Protein AF-A0A3Q3X0S0-F1 (afdb_monomer_lite)

Sequence (139 aa):
DPVSPKGSLNFHLILDFQKQCTSLDCLKLNSGGQLVFEEFLRSEYSEENLLFWLACENYKTIARETERINIDCVTREEISETLSQPGPNCFDRAQKLIYGLMENDCYPRFLKSEIYQALLEYSKKQTGKTVRTHTGSKS

Secondary structure (DSSP, 8-state):
----------HHHHHHHTTS-SSGGGGGG-HHHHHHHHHHHHHTT-HHHHHHHHHHHHHHHHHHHHHTS---HHHHHHHHHHTT---TTTTHHHHHHHHHHHHHTHHHHHTTSHHHHHHHHHHHHHHTTTT--------

pLDDT: mean 76.17, std 18.93, range [31.84, 96.81]

Foldseek 3Di:
DDDDDPDPLDPVLLLVCVVDLPAPVVCLVGVSSLVLLLVLCVVVVRNVLVVVLNVLVVLLVVQVVVVPDPDDPVVVVVVCVVPVDPHSCNCVVVNVVSRVVCGVPVSVVSCVDPSNVVSVVVNVVVVVVVPDDDDDDDD

Organism: Mola mola (NCBI:txid94237)

InterPro domains:
  IPR016137 RGS domain [PF00615] (66-118)
  IPR016137 RGS domain [PR01301] (20-41)
  IPR016137 RGS domain [PR01301] (42-60)
  IPR016137 RGS domain [PS50132] (23-120)
  IPR016137 RGS dom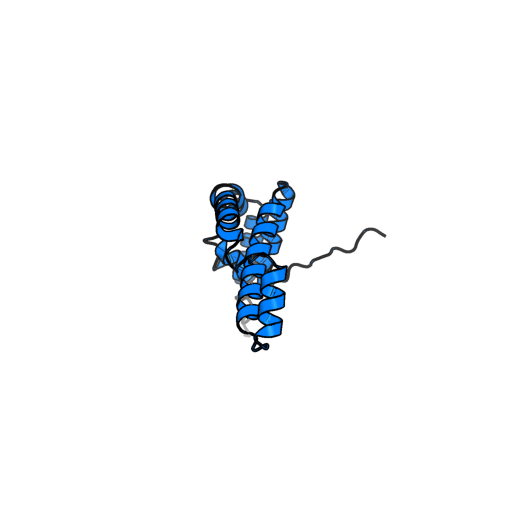ain [SM00315] (23-120)
  IPR024066 RGS, subdomain 1/3 [G3DSA:1.10.196.10] (17-48)
  IPR036305 RGS domain superfamily [SSF48097] (20-121)
  IPR044926 RGS, subdomain 2 [G3DSA:1.10.167.10] (49-65)
  IPR044926 RGS, subdomain 2 [G3DSA:1.10.167.10] (66-134)

Structure (mmCIF, N/CA/C/O backbone):
data_AF-A0A3Q3X0S0-F1
#
_entry.id   AF-A0A3Q3X0S0-F1
#
loop_
_atom_site.group_PDB
_atom_site.id
_atom_site.type_symbol
_atom_site.label_atom_id
_atom_site.label_alt_id
_atom_site.label_comp_id
_atom_site.label_asym_id
_atom_site.label_entity_id
_atom_site.label_seq_id
_atom_site.pdbx_PDB_ins_code
_atom_site.Cartn_x
_atom_site.Cartn_y
_atom_site.Cartn_z
_atom_site.occupancy
_atom_site.B_iso_or_equiv
_atom_site.auth_seq_id
_atom_site.auth_comp_id
_atom_site.auth_asym_id
_atom_site.auth_atom_id
_atom_site.pdbx_PDB_model_num
ATOM 1 N N . ASP A 1 1 ? -1.021 -35.501 10.519 1.00 33.91 1 ASP A N 1
ATOM 2 C CA . ASP A 1 1 ? -0.749 -34.456 11.524 1.00 33.91 1 ASP A CA 1
ATOM 3 C C . ASP A 1 1 ? -1.293 -33.108 11.082 1.00 33.91 1 ASP A C 1
ATOM 5 O O . ASP A 1 1 ? -1.028 -32.712 9.949 1.00 33.91 1 ASP A O 1
ATOM 9 N N . PRO A 1 2 ? -2.094 -32.424 11.914 1.00 37.34 2 PRO A N 1
ATOM 10 C CA . PRO A 1 2 ? -2.625 -31.113 11.586 1.00 37.34 2 PRO A CA 1
ATOM 11 C C . PRO A 1 2 ? -1.549 -30.047 11.838 1.00 37.34 2 PRO A C 1
ATOM 13 O O . PRO A 1 2 ? -1.114 -29.826 12.960 1.00 37.34 2 PRO A O 1
ATOM 16 N N . VAL A 1 3 ? -1.094 -29.464 10.732 1.00 38.69 3 VAL A N 1
ATOM 17 C CA . VAL A 1 3 ? -0.549 -28.112 10.525 1.00 38.69 3 VAL A CA 1
ATOM 18 C C . VAL A 1 3 ? -0.004 -27.378 11.765 1.00 38.69 3 VAL A C 1
ATOM 20 O O . VAL A 1 3 ? -0.741 -26.842 12.586 1.00 38.69 3 VAL A O 1
ATOM 23 N N . SER A 1 4 ? 1.324 -27.265 11.809 1.00 3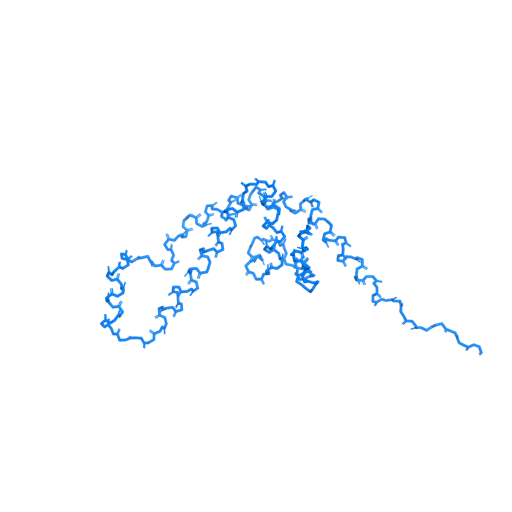1.84 4 SER A N 1
ATOM 24 C CA . SER A 1 4 ? 2.080 -26.346 12.668 1.00 31.84 4 SER A CA 1
ATOM 25 C C . SER A 1 4 ? 1.626 -24.885 12.454 1.00 31.84 4 SER A C 1
ATOM 27 O O . SER A 1 4 ? 1.481 -24.487 11.291 1.00 31.84 4 SER A O 1
ATOM 29 N N . PRO A 1 5 ? 1.425 -24.058 13.502 1.00 40.12 5 PRO A N 1
ATOM 30 C CA . PRO A 1 5 ? 1.010 -22.671 13.328 1.00 40.12 5 PRO A CA 1
ATOM 31 C C . PRO A 1 5 ? 2.158 -21.879 12.699 1.00 40.12 5 PRO A C 1
ATOM 33 O O . PRO A 1 5 ? 3.170 -21.583 13.339 1.00 40.12 5 PRO A O 1
ATOM 36 N N . LYS A 1 6 ? 2.020 -21.544 11.416 1.00 39.94 6 LYS A N 1
ATOM 37 C CA . LYS A 1 6 ? 2.876 -20.549 10.774 1.00 39.94 6 LYS A CA 1
ATOM 38 C C . LYS A 1 6 ? 2.631 -19.199 11.451 1.00 39.94 6 LYS A C 1
ATOM 40 O O . LYS A 1 6 ? 1.497 -18.745 11.513 1.00 39.94 6 LYS A O 1
ATOM 45 N N . GLY A 1 7 ? 3.710 -18.557 11.892 1.00 41.22 7 GLY A N 1
ATOM 46 C CA . GLY A 1 7 ? 3.723 -17.125 12.188 1.00 41.22 7 GLY A CA 1
ATOM 47 C C . GLY A 1 7 ? 3.456 -16.762 13.644 1.00 41.22 7 GLY A C 1
ATOM 48 O O . GLY A 1 7 ? 2.445 -16.147 13.962 1.00 41.22 7 GLY A O 1
ATOM 49 N N . SER A 1 8 ? 4.413 -17.037 14.533 1.00 42.00 8 SER A N 1
ATOM 50 C CA . SER A 1 8 ? 4.526 -16.220 15.744 1.00 42.00 8 SER A CA 1
ATOM 51 C C . SER A 1 8 ? 4.880 -14.798 15.299 1.00 42.00 8 SER A C 1
ATOM 53 O O . SER A 1 8 ? 6.040 -14.523 14.990 1.00 42.00 8 SER A O 1
ATOM 55 N N . LEU A 1 9 ? 3.880 -13.916 15.203 1.00 53.81 9 LEU A N 1
ATOM 56 C CA . LEU A 1 9 ? 4.071 -12.490 14.940 1.00 53.81 9 LEU A CA 1
ATOM 57 C C . LEU A 1 9 ? 5.135 -11.953 15.906 1.00 53.81 9 LEU A C 1
ATOM 59 O O . LEU A 1 9 ? 5.040 -12.119 17.124 1.00 53.81 9 LEU A O 1
ATOM 63 N N . ASN A 1 10 ? 6.198 -11.377 15.351 1.00 53.03 10 ASN A N 1
ATOM 64 C CA . ASN A 1 10 ? 7.366 -10.992 16.128 1.00 53.03 10 ASN A CA 1
ATOM 65 C C . ASN A 1 10 ? 7.007 -9.799 17.032 1.00 53.03 10 ASN A C 1
ATOM 67 O O . ASN A 1 10 ? 6.605 -8.739 16.555 1.00 53.03 10 ASN A O 1
ATOM 71 N N . PHE A 1 11 ? 7.139 -9.987 18.345 1.00 50.91 11 PHE A N 1
ATOM 72 C CA . PHE A 1 11 ? 6.667 -9.090 19.408 1.00 50.91 11 PHE A CA 1
ATOM 73 C C . PHE A 1 11 ? 7.128 -7.630 19.257 1.00 50.91 11 PHE A C 1
ATOM 75 O O . PHE A 1 11 ? 6.372 -6.700 19.530 1.00 50.91 11 PHE A O 1
ATOM 82 N N . HIS A 1 12 ? 8.358 -7.427 18.780 1.00 51.75 12 HIS A N 1
ATOM 83 C CA . HIS A 1 12 ? 8.943 -6.099 18.581 1.00 51.75 12 HIS A CA 1
ATOM 84 C C . HIS A 1 12 ? 8.270 -5.319 17.437 1.00 51.75 12 HIS A C 1
ATOM 86 O O . HIS A 1 12 ? 8.165 -4.099 17.490 1.00 51.75 12 HIS A O 1
ATOM 92 N N . LEU A 1 13 ? 7.764 -6.028 16.428 1.00 53.34 13 LEU A N 1
ATOM 93 C CA . LEU A 1 13 ? 7.195 -5.459 15.205 1.00 53.34 13 LEU A CA 1
ATOM 94 C C . LEU A 1 13 ? 5.785 -4.878 15.437 1.00 53.34 13 LEU A C 1
ATOM 96 O O . LEU A 1 13 ? 5.378 -3.912 14.793 1.00 53.34 13 LEU A O 1
ATOM 100 N N . ILE A 1 14 ? 5.059 -5.447 16.407 1.00 55.12 14 ILE A N 1
ATOM 101 C CA . ILE A 1 14 ? 3.712 -5.026 16.824 1.00 55.12 14 ILE A CA 1
ATOM 102 C C . ILE A 1 14 ? 3.755 -3.718 17.634 1.00 55.12 14 ILE A C 1
ATOM 104 O O . ILE A 1 14 ? 2.865 -2.879 17.500 1.00 55.12 14 ILE A O 1
ATOM 108 N N . LEU A 1 15 ? 4.781 -3.523 18.471 1.00 51.38 15 LEU A N 1
ATOM 109 C CA . LEU A 1 15 ? 4.885 -2.353 19.356 1.00 51.38 15 LEU A CA 1
ATOM 110 C C . LEU A 1 15 ? 5.170 -1.052 18.592 1.00 51.38 15 LEU A C 1
ATOM 112 O O . LEU A 1 15 ? 4.655 0.002 18.972 1.00 51.38 15 LEU A O 1
ATOM 116 N N . ASP A 1 16 ? 5.920 -1.125 17.491 1.00 53.97 16 ASP A N 1
ATOM 117 C CA . ASP A 1 16 ? 6.212 0.042 16.649 1.00 53.97 16 ASP A CA 1
ATOM 118 C C . ASP A 1 16 ? 4.959 0.568 15.928 1.00 53.97 16 ASP A C 1
ATOM 120 O O . ASP A 1 16 ? 4.836 1.767 15.672 1.00 53.97 16 ASP A O 1
ATOM 124 N N . PHE A 1 17 ? 3.973 -0.301 15.677 1.00 55.94 17 PHE A N 1
ATOM 125 C CA . PHE A 1 17 ? 2.736 0.058 14.983 1.00 55.94 17 PHE A CA 1
ATOM 126 C C . PHE A 1 17 ? 1.891 1.072 15.767 1.00 55.94 17 PHE A C 1
ATOM 128 O O . PHE A 1 17 ? 1.292 1.967 15.180 1.00 55.94 17 PHE A O 1
ATOM 135 N N . GLN A 1 18 ? 1.898 1.015 17.104 1.00 58.94 18 GLN A N 1
ATOM 136 C CA . GLN A 1 18 ? 1.077 1.901 17.938 1.00 58.94 18 GLN A CA 1
ATOM 137 C C . GLN A 1 18 ? 1.488 3.384 17.842 1.00 58.94 18 GLN A C 1
ATOM 139 O O . GLN A 1 18 ? 0.659 4.265 18.069 1.00 58.94 18 GLN A O 1
ATOM 144 N N . LYS A 1 19 ? 2.759 3.685 17.535 1.00 55.84 19 LYS A N 1
ATOM 145 C CA . LYS A 1 19 ? 3.266 5.070 17.508 1.00 55.84 19 LYS A CA 1
ATOM 146 C C . LYS A 1 19 ? 3.124 5.757 16.149 1.00 55.84 19 LYS A C 1
ATOM 148 O O . LYS A 1 19 ? 3.239 6.977 16.091 1.00 55.84 19 LYS A O 1
ATOM 153 N N . GLN A 1 20 ? 2.870 5.006 15.081 1.00 54.22 20 GLN A N 1
ATOM 154 C CA . GLN A 1 20 ? 2.817 5.512 13.709 1.00 54.22 20 GLN A CA 1
ATOM 155 C C . GLN A 1 20 ? 1.708 4.793 12.937 1.00 54.22 20 GLN A C 1
ATOM 157 O O . GLN A 1 20 ? 1.993 4.071 12.003 1.00 54.22 20 GLN A O 1
ATOM 162 N N . CYS A 1 21 ? 0.439 4.925 13.318 1.00 59.25 21 CYS A N 1
ATOM 163 C CA . CYS A 1 21 ? -0.660 4.387 12.502 1.00 59.25 21 CYS A CA 1
ATOM 164 C C . CYS A 1 21 ? -1.727 5.451 12.264 1.00 59.25 21 CYS A C 1
ATOM 166 O O . CYS A 1 21 ? -2.896 5.293 12.604 1.00 59.25 21 CYS A O 1
ATOM 168 N N . THR A 1 22 ? -1.284 6.599 11.760 1.00 61.75 22 THR A N 1
ATOM 169 C CA . THR A 1 22 ? -2.173 7.708 11.396 1.00 61.75 22 THR A CA 1
ATOM 170 C C . THR A 1 22 ? -2.507 7.716 9.906 1.00 61.75 22 THR A C 1
ATOM 172 O O . THR A 1 22 ? -3.399 8.455 9.504 1.00 61.75 22 THR A O 1
ATOM 175 N N . SER A 1 23 ? -1.807 6.921 9.090 1.00 72.81 23 SER A N 1
ATOM 176 C CA . SER A 1 23 ? -2.071 6.764 7.659 1.00 72.81 23 SER A CA 1
ATOM 177 C C . SER A 1 23 ? -1.579 5.410 7.136 1.00 72.81 23 SER A C 1
ATOM 179 O O . SER A 1 23 ? -0.708 4.767 7.733 1.00 72.81 23 SER A O 1
ATOM 181 N N . LEU A 1 24 ? -2.105 4.998 5.977 1.00 78.81 24 LEU A N 1
ATOM 182 C CA . LEU A 1 24 ? -1.653 3.806 5.246 1.00 78.81 24 LEU A CA 1
ATOM 183 C C . LEU A 1 24 ? -0.158 3.854 4.897 1.00 78.81 24 LEU A C 1
ATOM 185 O O . LEU A 1 24 ? 0.467 2.804 4.766 1.00 78.81 24 LEU A O 1
ATOM 189 N N . ASP A 1 25 ? 0.449 5.040 4.797 1.00 76.88 25 ASP A N 1
ATOM 190 C CA . ASP A 1 25 ? 1.885 5.175 4.520 1.00 76.88 25 ASP A CA 1
ATOM 191 C C . ASP A 1 25 ? 2.765 4.508 5.579 1.00 76.88 25 ASP A C 1
ATOM 193 O O . ASP A 1 25 ? 3.849 4.012 5.267 1.00 76.88 25 ASP A O 1
ATOM 197 N N . CYS A 1 26 ? 2.296 4.428 6.823 1.00 74.88 26 CYS A N 1
ATOM 198 C CA . CYS A 1 26 ? 3.043 3.774 7.886 1.00 74.88 26 CYS A CA 1
ATOM 199 C C . CYS A 1 26 ? 3.187 2.259 7.670 1.00 74.88 26 CYS A C 1
ATOM 201 O O . CYS A 1 26 ? 4.139 1.651 8.163 1.00 74.88 26 CYS A O 1
ATOM 203 N N . LEU A 1 27 ? 2.293 1.649 6.882 1.00 74.62 27 LEU A N 1
ATOM 204 C CA . LEU A 1 27 ? 2.403 0.242 6.509 1.00 74.62 27 LEU A CA 1
ATOM 205 C C . LEU A 1 27 ? 3.630 -0.009 5.632 1.00 74.62 27 LEU A C 1
ATOM 207 O O . LEU A 1 27 ? 4.201 -1.087 5.723 1.00 74.62 27 LEU A O 1
ATOM 211 N N . LYS A 1 28 ? 4.113 0.967 4.848 1.00 73.12 28 LYS A N 1
ATOM 212 C CA . LYS A 1 28 ? 5.312 0.784 4.001 1.00 73.12 28 LYS A CA 1
ATOM 213 C C . LYS A 1 28 ? 6.549 0.399 4.808 1.00 73.12 28 LYS A C 1
ATOM 215 O O . LYS A 1 28 ? 7.385 -0.356 4.329 1.00 73.12 28 LYS A O 1
ATOM 220 N N . LEU A 1 29 ? 6.660 0.933 6.022 1.00 68.25 29 LEU A N 1
ATOM 221 C CA . LEU A 1 29 ? 7.857 0.828 6.857 1.00 68.25 29 LEU A CA 1
ATOM 222 C C . LEU A 1 29 ? 7.737 -0.241 7.948 1.00 68.25 29 LEU A C 1
ATOM 224 O O . LEU A 1 29 ? 8.731 -0.559 8.596 1.00 68.25 29 LEU A O 1
ATOM 228 N N . ASN A 1 30 ? 6.543 -0.803 8.154 1.00 75.50 30 ASN A N 1
ATOM 229 C CA . ASN A 1 30 ? 6.283 -1.763 9.218 1.00 75.50 30 ASN A CA 1
ATOM 230 C C . ASN A 1 30 ? 5.685 -3.059 8.657 1.00 75.50 30 ASN A C 1
ATOM 232 O O . ASN A 1 30 ? 4.478 -3.166 8.437 1.00 75.50 30 ASN A O 1
ATOM 236 N N . SER A 1 31 ? 6.534 -4.075 8.495 1.00 79.06 31 SER A N 1
ATOM 237 C CA . SER A 1 31 ? 6.131 -5.407 8.028 1.00 79.06 31 SER A CA 1
ATOM 238 C C . SER A 1 31 ? 5.148 -6.115 8.969 1.00 79.06 31 SER A C 1
ATOM 240 O O . SER A 1 31 ? 4.352 -6.929 8.519 1.00 79.06 31 SER A O 1
ATOM 242 N N . GLY A 1 32 ? 5.129 -5.781 10.261 1.00 78.56 32 GLY A N 1
ATOM 243 C CA . GLY A 1 32 ? 4.140 -6.300 11.210 1.00 78.56 32 GLY A CA 1
ATOM 244 C C . GLY A 1 32 ? 2.770 -5.676 10.988 1.00 78.56 32 GLY A C 1
ATOM 245 O O . GLY A 1 32 ? 1.771 -6.385 10.946 1.00 78.56 32 GLY A O 1
ATOM 246 N N . GLY A 1 33 ? 2.737 -4.361 10.769 1.00 80.25 33 GLY A N 1
ATOM 247 C CA . GLY A 1 33 ? 1.534 -3.638 10.370 1.00 80.25 33 GLY A CA 1
ATOM 248 C C . GLY A 1 33 ? 0.935 -4.181 9.073 1.00 80.25 33 GLY A C 1
ATOM 249 O O . GLY A 1 33 ? -0.273 -4.390 9.010 1.00 80.25 33 GLY A O 1
ATOM 250 N N . GLN A 1 34 ? 1.781 -4.477 8.076 1.00 86.50 34 GLN A N 1
ATOM 251 C CA . GLN A 1 34 ? 1.349 -5.108 6.823 1.00 86.50 34 GLN A CA 1
ATOM 252 C C . GLN A 1 34 ? 0.671 -6.452 7.076 1.00 86.50 34 GLN A C 1
ATOM 254 O O . GLN A 1 34 ? -0.449 -6.635 6.624 1.00 86.50 34 GLN A O 1
ATOM 259 N N . LEU A 1 35 ? 1.299 -7.353 7.839 1.00 86.75 35 LEU A N 1
ATOM 260 C CA . LEU A 1 35 ? 0.753 -8.691 8.093 1.00 86.75 35 LEU A CA 1
ATOM 261 C C . LEU A 1 35 ? -0.617 -8.650 8.772 1.00 86.75 35 LEU A C 1
ATOM 263 O O . LEU A 1 35 ? -1.519 -9.395 8.403 1.00 86.75 35 LEU A O 1
ATOM 267 N N . VAL A 1 36 ? -0.783 -7.779 9.768 1.00 87.06 36 VAL A N 1
ATOM 268 C CA . VAL A 1 36 ? -2.058 -7.661 10.483 1.00 87.06 36 VAL A CA 1
ATOM 269 C C . VAL A 1 36 ? -3.129 -7.047 9.578 1.00 87.06 36 VAL A C 1
ATOM 271 O O . VAL A 1 36 ? -4.269 -7.509 9.574 1.00 87.06 36 VAL A O 1
ATOM 274 N N . PHE A 1 37 ? -2.784 -6.010 8.813 1.00 90.06 37 PHE A N 1
ATOM 275 C CA . PHE A 1 37 ? -3.736 -5.383 7.901 1.00 90.06 37 PHE A CA 1
ATOM 276 C C . PHE A 1 37 ? -4.118 -6.314 6.742 1.00 90.06 37 PHE A C 1
ATOM 278 O O . PHE A 1 37 ? -5.283 -6.364 6.365 1.00 90.06 37 PHE A O 1
ATOM 285 N N . GLU A 1 38 ? -3.169 -7.100 6.234 1.00 92.19 38 GLU A N 1
ATOM 286 C CA . GLU A 1 38 ? -3.407 -8.148 5.241 1.00 92.19 38 GLU A CA 1
ATOM 287 C C . GLU A 1 38 ? -4.344 -9.232 5.786 1.00 92.19 38 GLU A C 1
ATOM 289 O O . GLU A 1 38 ? -5.271 -9.634 5.093 1.00 92.19 38 GLU A O 1
ATOM 294 N N . GLU A 1 39 ? -4.154 -9.675 7.035 1.00 91.19 39 GLU A N 1
ATOM 295 C CA . GLU A 1 39 ? -5.052 -10.640 7.683 1.00 91.19 39 GLU A CA 1
ATOM 296 C C . GLU A 1 39 ? -6.487 -10.106 7.771 1.00 91.19 39 GLU A C 1
ATOM 298 O O . GLU A 1 39 ? -7.442 -10.813 7.448 1.00 91.19 39 GLU A O 1
ATOM 303 N N . PHE A 1 40 ? -6.641 -8.837 8.158 1.00 93.12 40 PHE A N 1
ATOM 304 C CA . PHE A 1 40 ? -7.942 -8.173 8.180 1.00 93.12 40 PHE A CA 1
ATOM 305 C C . PHE A 1 40 ? -8.570 -8.117 6.779 1.00 93.12 40 PHE A C 1
ATOM 307 O O . PHE A 1 40 ? -9.706 -8.548 6.596 1.00 93.12 40 PHE A O 1
ATOM 314 N N . LEU A 1 41 ? -7.820 -7.663 5.777 1.00 94.94 41 LEU A N 1
ATOM 315 C CA . LEU A 1 41 ? -8.272 -7.600 4.386 1.00 94.94 41 LEU A CA 1
ATOM 316 C C . LEU A 1 41 ? -8.665 -8.974 3.833 1.00 94.94 41 LEU A C 1
ATOM 318 O O . LEU A 1 41 ? -9.668 -9.069 3.128 1.00 94.94 41 LEU A O 1
ATOM 322 N N . ARG A 1 42 ? -7.931 -10.034 4.194 1.00 94.19 42 ARG A N 1
ATOM 323 C CA . ARG A 1 42 ? -8.232 -11.415 3.796 1.00 94.19 42 ARG A CA 1
ATOM 324 C C . ARG A 1 42 ? -9.549 -11.909 4.378 1.00 94.19 42 ARG A C 1
ATOM 326 O O . ARG A 1 42 ? -10.285 -12.633 3.715 1.00 94.19 42 ARG A O 1
ATOM 333 N N . SER A 1 43 ? -9.880 -11.491 5.601 1.00 92.81 43 SER A N 1
ATOM 334 C CA . SER A 1 43 ? -11.184 -11.800 6.204 1.00 92.81 43 SER A CA 1
ATOM 335 C C . SER A 1 43 ? -12.359 -11.139 5.469 1.00 92.81 43 SER A C 1
ATOM 337 O O . SER A 1 43 ? -13.498 -11.590 5.592 1.00 92.81 43 SER A O 1
ATOM 339 N N . GLU A 1 44 ? -12.073 -10.111 4.667 1.00 95.06 44 GLU A N 1
ATOM 340 C CA . GLU A 1 44 ? -13.047 -9.339 3.897 1.00 95.06 44 GLU A CA 1
ATOM 341 C C . GLU A 1 44 ? -12.845 -9.452 2.378 1.00 95.06 44 GLU A C 1
ATOM 343 O O . GLU A 1 44 ? -13.438 -8.676 1.631 1.00 95.06 44 GLU A O 1
ATOM 348 N N . TYR A 1 45 ? -12.044 -10.423 1.920 1.00 93.56 45 TYR A N 1
ATOM 349 C CA . TYR A 1 45 ? -11.781 -10.702 0.502 1.00 93.56 45 TYR A CA 1
ATOM 350 C C . TYR A 1 45 ? -11.319 -9.466 -0.287 1.00 93.56 45 TYR A C 1
ATOM 352 O O . TYR A 1 45 ? -11.868 -9.158 -1.345 1.00 93.56 45 TYR A O 1
ATOM 360 N N . SER A 1 46 ? -10.375 -8.710 0.275 1.00 96.12 46 SER A N 1
ATOM 361 C CA . SER A 1 46 ? -9.882 -7.452 -0.304 1.00 96.12 46 SER A CA 1
ATOM 362 C C . SER A 1 46 ? -8.358 -7.296 -0.229 1.00 96.12 46 SER A C 1
ATOM 364 O O . SER A 1 46 ? -7.830 -6.192 -0.420 1.00 96.12 46 SER A O 1
ATOM 366 N N . GLU A 1 47 ? -7.628 -8.379 0.065 1.00 95.62 47 GLU A N 1
ATOM 367 C CA . GLU A 1 47 ? -6.170 -8.384 0.222 1.00 95.62 47 GLU A CA 1
ATOM 368 C C . GLU A 1 47 ? -5.414 -8.007 -1.053 1.00 95.62 47 GLU A C 1
ATOM 370 O O . GLU A 1 47 ? -4.323 -7.433 -0.977 1.00 95.62 47 GLU A O 1
ATOM 375 N N . GLU A 1 48 ? -6.004 -8.233 -2.227 1.00 96.44 48 GLU A N 1
ATOM 376 C CA . GLU A 1 48 ? -5.414 -7.882 -3.515 1.00 96.44 48 GLU A CA 1
ATOM 377 C C . GLU A 1 48 ? -5.134 -6.381 -3.641 1.00 96.44 48 GLU A C 1
ATOM 379 O O . GLU A 1 48 ? -4.179 -5.991 -4.314 1.00 96.44 48 GLU A O 1
ATOM 384 N N . ASN A 1 49 ? -5.899 -5.538 -2.940 1.00 95.31 49 ASN A N 1
ATOM 385 C CA . ASN A 1 49 ? -5.694 -4.091 -2.926 1.00 95.31 49 ASN A CA 1
ATOM 386 C C . ASN A 1 49 ? -4.360 -3.719 -2.2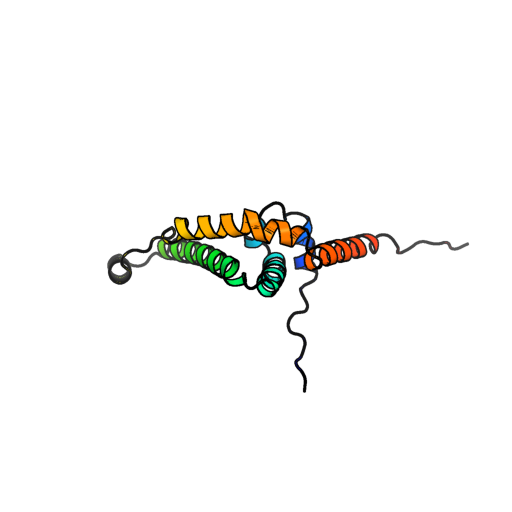64 1.00 95.31 49 ASN A C 1
ATOM 388 O O . ASN A 1 49 ? -3.577 -2.936 -2.812 1.00 95.31 49 ASN A O 1
ATOM 392 N N . LEU A 1 50 ? -4.063 -4.325 -1.112 1.00 93.88 50 LEU A N 1
ATOM 393 C CA . LEU A 1 50 ? -2.798 -4.108 -0.413 1.00 93.88 50 LEU A CA 1
ATOM 394 C C . LEU A 1 50 ? -1.632 -4.714 -1.195 1.00 93.88 50 LEU A C 1
ATOM 396 O O . LEU A 1 50 ? -0.603 -4.058 -1.361 1.00 93.88 50 LEU A O 1
ATOM 400 N N . LEU A 1 51 ? -1.804 -5.931 -1.720 1.00 94.38 51 LEU A N 1
ATOM 401 C CA . LEU A 1 51 ? -0.779 -6.612 -2.512 1.00 94.38 51 LEU A CA 1
ATOM 402 C C . LEU A 1 51 ? -0.410 -5.811 -3.765 1.00 94.38 51 LEU A C 1
ATOM 404 O O . LEU A 1 51 ? 0.774 -5.607 -4.039 1.00 94.38 51 LEU A O 1
ATOM 408 N N . PHE A 1 52 ? -1.404 -5.298 -4.493 1.00 96.06 52 PHE A N 1
ATOM 409 C CA . PHE A 1 52 ? -1.179 -4.445 -5.657 1.00 96.06 52 PHE A CA 1
ATOM 410 C C . PHE A 1 52 ? -0.429 -3.164 -5.284 1.00 96.06 52 PHE A C 1
ATOM 412 O O . PHE A 1 52 ? 0.532 -2.774 -5.954 1.00 96.06 52 PHE A O 1
ATOM 419 N N . TRP A 1 53 ? -0.841 -2.508 -4.198 1.00 94.62 53 TRP A N 1
ATOM 420 C CA . TRP A 1 53 ? -0.203 -1.276 -3.753 1.00 94.62 53 TRP A CA 1
ATOM 421 C C . TRP A 1 53 ? 1.260 -1.489 -3.336 1.00 94.62 53 TRP A C 1
ATOM 423 O O . TRP A 1 53 ? 2.121 -0.710 -3.753 1.00 94.62 53 TRP A O 1
ATOM 433 N N . LEU A 1 54 ? 1.559 -2.559 -2.587 1.00 92.81 54 LEU A N 1
ATOM 434 C CA . LEU A 1 54 ? 2.926 -2.936 -2.200 1.00 92.81 54 LEU A CA 1
ATOM 435 C C . LEU A 1 54 ? 3.778 -3.317 -3.418 1.00 92.81 54 LEU A C 1
ATOM 437 O O . LEU A 1 54 ? 4.939 -2.915 -3.505 1.00 92.81 54 LEU A O 1
ATOM 441 N N . ALA A 1 55 ? 3.205 -4.036 -4.387 1.00 94.12 55 ALA A N 1
ATOM 442 C CA . ALA A 1 55 ? 3.891 -4.374 -5.631 1.00 94.12 55 ALA A CA 1
ATOM 443 C C . ALA A 1 55 ? 4.305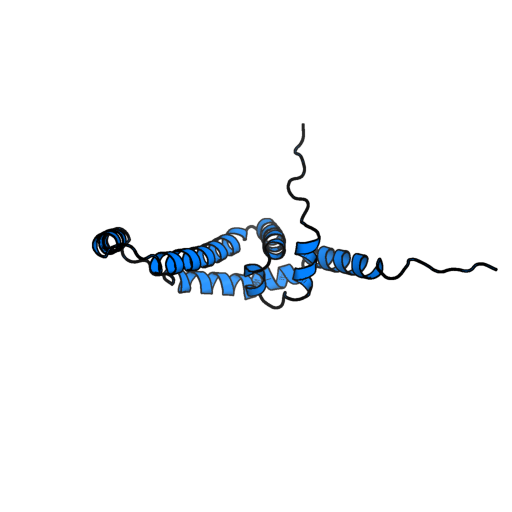 -3.114 -6.411 1.00 94.12 55 ALA A C 1
ATOM 445 O O . ALA A 1 55 ? 5.428 -3.044 -6.910 1.00 94.12 55 ALA A O 1
ATOM 446 N N . CYS A 1 56 ? 3.446 -2.090 -6.452 1.00 93.50 56 CYS A N 1
ATOM 447 C CA . CYS A 1 56 ? 3.768 -0.805 -7.074 1.00 93.50 56 CYS A CA 1
ATOM 448 C C . CYS A 1 56 ? 4.911 -0.065 -6.351 1.00 93.50 56 CYS A C 1
ATOM 450 O O . CYS A 1 56 ? 5.794 0.487 -7.010 1.00 93.50 56 CYS A O 1
ATOM 452 N N . GLU A 1 57 ? 4.932 -0.061 -5.012 1.00 91.25 57 GLU A N 1
ATOM 453 C CA . GLU A 1 57 ? 6.034 0.537 -4.235 1.00 91.25 57 GLU A CA 1
ATOM 454 C C . GLU A 1 57 ? 7.366 -0.193 -4.470 1.00 91.25 57 GLU A C 1
ATOM 456 O O . GLU A 1 57 ? 8.412 0.443 -4.637 1.00 91.25 57 GLU A O 1
ATOM 461 N N . ASN A 1 58 ? 7.329 -1.525 -4.538 1.00 91.56 58 ASN A N 1
ATOM 462 C CA . ASN A 1 58 ? 8.513 -2.329 -4.816 1.00 91.56 58 ASN A CA 1
ATOM 463 C C . ASN A 1 58 ? 9.031 -2.084 -6.242 1.00 91.56 58 ASN A C 1
ATOM 465 O O . ASN A 1 58 ? 10.210 -1.793 -6.437 1.00 91.56 58 ASN A O 1
ATOM 469 N N . TYR A 1 59 ? 8.136 -2.089 -7.235 1.00 91.94 59 TYR A N 1
ATOM 470 C CA . TYR A 1 59 ? 8.487 -1.788 -8.622 1.00 91.94 59 TYR A CA 1
ATOM 471 C C . TYR A 1 59 ? 9.161 -0.417 -8.760 1.00 91.94 59 TYR A C 1
ATOM 473 O O . TYR A 1 59 ? 10.200 -0.309 -9.403 1.00 91.94 59 TYR A O 1
ATOM 481 N N . LYS A 1 60 ? 8.631 0.624 -8.106 1.00 90.31 60 LYS A N 1
ATOM 482 C CA . LYS A 1 60 ? 9.240 1.965 -8.090 1.00 90.31 60 LYS A CA 1
ATOM 483 C C . LYS A 1 60 ? 10.666 1.964 -7.559 1.00 90.31 60 LYS A C 1
ATOM 485 O O . LYS A 1 60 ? 11.509 2.693 -8.080 1.00 90.31 60 LYS A O 1
ATOM 490 N N . THR A 1 61 ? 10.914 1.196 -6.504 1.00 89.75 61 THR A N 1
ATOM 491 C CA . THR A 1 61 ? 12.245 1.055 -5.905 1.00 89.75 61 THR A CA 1
ATOM 492 C C . THR A 1 61 ? 13.190 0.380 -6.893 1.00 89.75 61 THR A C 1
ATOM 494 O O . THR A 1 61 ? 14.194 0.978 -7.272 1.00 89.75 61 THR A O 1
ATOM 497 N N . ILE A 1 62 ? 12.799 -0.787 -7.411 1.00 89.12 62 ILE A N 1
ATOM 498 C CA . ILE A 1 62 ? 13.588 -1.564 -8.377 1.00 89.12 62 ILE A CA 1
ATOM 499 C C . ILE A 1 62 ? 13.876 -0.751 -9.645 1.00 89.12 62 ILE A C 1
ATOM 501 O O . ILE A 1 62 ? 15.015 -0.711 -10.107 1.00 89.12 62 ILE A O 1
ATOM 505 N N . ALA A 1 63 ? 12.872 -0.070 -10.203 1.00 86.50 63 ALA A N 1
ATOM 506 C CA . ALA A 1 63 ? 13.016 0.722 -11.421 1.00 86.50 63 ALA A CA 1
ATOM 507 C C . ALA A 1 63 ? 14.026 1.870 -11.234 1.00 86.50 63 ALA A C 1
ATOM 509 O O . ALA A 1 63 ? 14.927 2.042 -12.052 1.00 86.50 63 ALA A O 1
ATOM 510 N N . ARG A 1 64 ? 13.949 2.602 -10.115 1.00 86.12 64 ARG A N 1
ATOM 511 C CA . ARG A 1 64 ? 14.888 3.696 -9.800 1.00 86.12 64 ARG A CA 1
ATOM 512 C C . ARG A 1 64 ? 16.299 3.206 -9.491 1.00 86.12 64 ARG A C 1
ATOM 514 O O . ARG A 1 64 ? 17.268 3.887 -9.812 1.00 86.12 64 ARG A O 1
ATOM 521 N N . GLU A 1 65 ? 16.434 2.060 -8.832 1.00 87.12 65 GLU A N 1
ATOM 522 C CA . GLU A 1 65 ? 17.741 1.446 -8.586 1.00 87.12 65 GLU A CA 1
ATOM 523 C C . GLU A 1 65 ? 18.379 0.979 -9.893 1.00 87.12 65 GLU A C 1
ATOM 525 O O . GLU A 1 65 ? 19.557 1.247 -10.122 1.00 87.12 65 GLU A O 1
ATOM 530 N N . THR A 1 66 ? 17.584 0.388 -10.787 1.00 82.88 66 THR A N 1
ATOM 531 C CA . THR A 1 66 ? 18.019 -0.044 -12.122 1.00 82.88 66 THR A CA 1
ATOM 532 C C . THR A 1 66 ? 18.525 1.137 -12.954 1.00 82.88 66 THR A C 1
ATOM 534 O O . THR A 1 66 ? 19.576 1.040 -13.587 1.00 82.88 66 THR A O 1
ATOM 537 N N . GLU A 1 67 ? 17.854 2.293 -12.896 1.00 79.38 67 GLU A N 1
ATOM 538 C CA . GLU A 1 67 ? 18.295 3.517 -13.584 1.00 79.38 67 GLU A CA 1
ATOM 539 C C . GLU A 1 67 ? 19.697 3.984 -13.152 1.00 79.38 67 GLU A C 1
ATOM 541 O O . GLU A 1 67 ? 20.431 4.553 -13.971 1.00 79.38 67 GLU A O 1
ATOM 546 N N . ARG A 1 68 ? 20.085 3.719 -11.896 1.00 80.81 68 ARG A N 1
ATOM 547 C CA . ARG A 1 68 ? 21.363 4.136 -11.292 1.00 80.81 68 ARG A CA 1
ATOM 548 C C . ARG A 1 68 ? 22.538 3.213 -11.611 1.00 80.81 68 ARG A C 1
ATOM 550 O O . ARG A 1 68 ? 23.674 3.564 -11.292 1.00 80.81 68 ARG A O 1
ATOM 557 N N . ILE A 1 69 ? 22.299 2.054 -12.221 1.00 84.25 69 ILE A N 1
ATOM 558 C CA . ILE A 1 69 ? 23.366 1.110 -12.560 1.00 84.25 69 ILE A CA 1
ATOM 559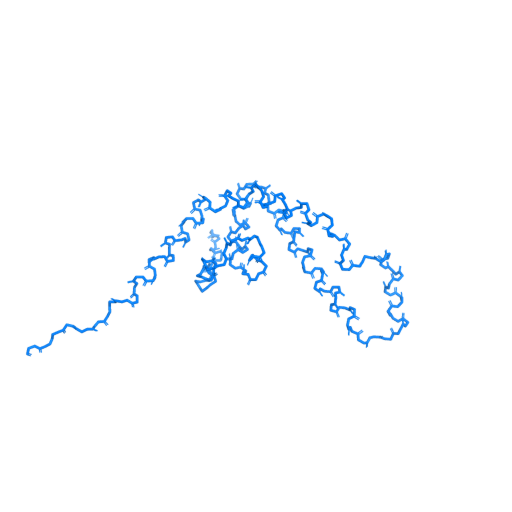 C C . ILE A 1 69 ? 24.163 1.653 -13.752 1.00 84.25 69 ILE A C 1
ATOM 561 O O . ILE A 1 69 ? 23.606 1.979 -14.803 1.00 84.25 69 ILE A O 1
ATOM 565 N N . ASN A 1 70 ? 25.484 1.737 -13.602 1.00 80.06 70 ASN A N 1
ATOM 566 C CA . ASN A 1 70 ? 26.392 2.130 -14.677 1.00 80.06 70 ASN A CA 1
ATOM 567 C C . ASN A 1 70 ? 26.645 0.943 -15.627 1.00 80.06 70 ASN A C 1
ATOM 569 O O . ASN A 1 70 ? 27.668 0.269 -15.524 1.00 80.06 70 ASN A O 1
ATOM 573 N N . ILE A 1 71 ? 25.675 0.666 -16.497 1.00 84.94 71 ILE A N 1
ATOM 574 C CA . ILE A 1 71 ? 25.800 -0.243 -17.647 1.00 84.94 71 ILE A CA 1
ATOM 575 C C . ILE A 1 71 ? 26.052 0.564 -18.922 1.00 84.94 71 ILE A C 1
ATOM 577 O O . ILE A 1 71 ? 25.699 1.745 -18.986 1.00 84.94 71 ILE A O 1
ATOM 581 N N . ASP A 1 72 ? 26.672 -0.058 -19.923 1.00 88.88 72 ASP A N 1
ATOM 582 C CA . ASP A 1 72 ? 26.960 0.602 -21.192 1.00 88.88 72 ASP A CA 1
ATOM 583 C C . ASP A 1 72 ? 25.672 1.025 -21.921 1.00 88.88 72 ASP A C 1
ATOM 585 O O . ASP A 1 72 ? 24.579 0.498 -21.688 1.00 88.88 72 ASP A O 1
ATOM 589 N N . CYS A 1 73 ? 25.802 2.031 -22.786 1.00 81.69 73 CYS A N 1
ATOM 590 C CA . CYS A 1 73 ? 24.659 2.639 -23.457 1.00 81.69 73 CYS A CA 1
ATOM 591 C C . CYS A 1 73 ? 23.913 1.656 -24.363 1.00 81.69 73 CYS A C 1
ATOM 593 O O . CYS A 1 73 ? 22.690 1.735 -24.421 1.00 81.69 73 CYS A O 1
ATOM 595 N N . VAL A 1 74 ? 24.625 0.722 -25.003 1.00 88.31 74 VAL A N 1
ATOM 596 C CA . VAL A 1 74 ? 24.037 -0.259 -25.923 1.00 88.31 74 VAL A CA 1
ATOM 597 C C . VAL A 1 74 ? 23.122 -1.199 -25.145 1.00 88.31 74 VAL A C 1
ATOM 599 O O . VAL A 1 74 ? 21.936 -1.287 -25.447 1.00 88.31 74 VAL A O 1
ATOM 602 N N . THR A 1 75 ? 23.623 -1.790 -24.057 1.00 86.38 75 THR A N 1
ATOM 603 C CA . THR A 1 75 ? 22.824 -2.665 -23.184 1.00 86.38 75 THR A CA 1
ATOM 604 C C . THR A 1 75 ? 21.599 -1.940 -22.610 1.00 86.38 75 THR A C 1
ATOM 606 O O . THR A 1 75 ? 20.513 -2.510 -22.501 1.00 86.38 75 THR A O 1
ATOM 609 N N . ARG A 1 76 ? 21.739 -0.662 -22.235 1.00 82.88 76 ARG A N 1
ATOM 610 C CA . ARG A 1 76 ? 20.622 0.139 -21.707 1.00 82.88 76 ARG A CA 1
ATOM 611 C C . ARG A 1 76 ? 19.537 0.390 -22.760 1.00 82.88 76 ARG A C 1
ATOM 613 O O . ARG A 1 76 ? 18.353 0.370 -22.422 1.00 82.88 76 ARG A O 1
ATOM 620 N N . GLU A 1 77 ? 19.934 0.650 -23.999 1.00 79.38 77 GLU A N 1
ATOM 621 C CA . GLU A 1 77 ? 19.026 0.932 -25.111 1.00 79.38 77 GLU A CA 1
ATOM 622 C C . GLU A 1 77 ? 18.255 -0.330 -25.526 1.00 79.38 77 GLU A C 1
ATOM 624 O O . GLU A 1 77 ? 17.028 -0.289 -25.591 1.00 79.38 77 GLU A O 1
ATOM 629 N N . GLU A 1 78 ? 18.928 -1.483 -25.617 1.00 84.38 78 GLU A N 1
ATOM 630 C CA . GLU A 1 78 ? 18.297 -2.789 -25.881 1.00 84.38 78 GLU A CA 1
ATOM 631 C C . GLU A 1 78 ? 17.213 -3.146 -24.844 1.00 84.38 78 GLU A C 1
ATOM 633 O O . GLU A 1 78 ? 16.112 -3.596 -25.187 1.00 84.38 78 GLU A O 1
ATOM 638 N N . ILE A 1 79 ? 17.492 -2.908 -23.556 1.00 80.62 79 ILE A N 1
ATOM 639 C CA . ILE A 1 79 ? 16.526 -3.129 -22.467 1.00 80.62 79 ILE A CA 1
ATOM 640 C C . ILE A 1 79 ? 15.325 -2.179 -22.600 1.00 80.62 79 ILE A C 1
ATOM 642 O O . ILE A 1 79 ? 14.178 -2.588 -22.402 1.00 80.62 79 ILE A O 1
ATOM 646 N N . SER A 1 80 ? 15.578 -0.915 -22.939 1.00 74.25 80 SER A N 1
ATOM 647 C CA . SER A 1 80 ? 14.551 0.121 -23.080 1.00 74.25 80 SER A CA 1
ATOM 648 C C . SER A 1 80 ? 13.590 -0.162 -24.239 1.00 74.25 80 SER A C 1
ATOM 650 O O . SER A 1 80 ? 12.369 -0.061 -24.077 1.00 74.25 80 SER A O 1
ATOM 652 N N . GLU A 1 81 ? 14.130 -0.574 -25.388 1.00 76.94 81 GLU A N 1
ATOM 653 C CA . GLU A 1 81 ? 13.363 -0.934 -26.584 1.00 76.94 81 GLU A CA 1
ATOM 654 C C . GLU A 1 81 ? 12.493 -2.172 -26.354 1.00 76.94 81 GLU A C 1
ATOM 656 O O . GLU A 1 81 ? 11.323 -2.198 -26.740 1.00 76.94 81 GLU A O 1
ATOM 661 N N . THR A 1 82 ? 13.027 -3.169 -25.645 1.00 74.88 82 THR A N 1
ATOM 662 C CA . THR A 1 82 ? 12.298 -4.405 -25.326 1.00 74.88 82 THR A CA 1
ATOM 663 C C . THR A 1 82 ? 11.095 -4.150 -24.409 1.00 74.88 82 THR A C 1
ATOM 665 O O . THR A 1 82 ? 10.077 -4.836 -24.510 1.00 74.88 82 THR A O 1
ATOM 668 N N . LEU A 1 83 ? 11.174 -3.160 -23.512 1.00 69.06 83 LEU A N 1
ATOM 669 C CA . LEU A 1 83 ? 10.176 -2.962 -22.459 1.00 69.06 83 LEU A CA 1
ATOM 670 C C . LEU A 1 83 ? 8.975 -2.079 -22.844 1.00 69.06 83 LEU A C 1
ATOM 672 O O . LEU A 1 83 ? 8.050 -1.998 -22.048 1.00 69.06 83 LEU A O 1
ATOM 676 N N . SER A 1 84 ? 8.906 -1.439 -24.020 1.00 69.06 84 SER A N 1
ATOM 677 C CA . SER A 1 84 ? 7.858 -0.430 -24.341 1.00 69.06 84 SER A CA 1
ATOM 678 C C . SER A 1 84 ? 7.769 0.743 -23.334 1.00 69.06 84 SER A C 1
ATOM 680 O O . SER A 1 84 ? 6.747 1.420 -23.247 1.00 69.06 84 SER A O 1
ATOM 682 N N . GLN A 1 85 ? 8.848 1.001 -22.584 1.00 60.09 85 GLN A N 1
ATOM 683 C CA . GLN A 1 85 ? 9.020 2.118 -21.638 1.00 60.09 85 GLN A CA 1
ATOM 684 C C . GLN A 1 85 ? 7.994 2.267 -20.483 1.00 60.09 85 GLN A C 1
ATOM 686 O O . GLN A 1 85 ? 7.440 3.351 -20.272 1.00 60.09 85 GLN A O 1
ATOM 691 N N . PRO A 1 86 ? 7.764 1.253 -19.630 1.00 69.94 86 PRO A N 1
ATOM 692 C CA . PRO A 1 86 ? 7.184 1.480 -18.319 1.00 69.94 86 PRO A CA 1
ATOM 693 C C . PRO A 1 86 ? 8.238 2.168 -17.442 1.00 69.94 86 PRO A C 1
ATOM 695 O O . PRO A 1 86 ? 9.208 1.556 -17.002 1.00 69.94 86 PRO A O 1
ATOM 698 N N . GLY A 1 87 ? 8.069 3.470 -17.213 1.00 81.75 87 GLY A N 1
ATOM 699 C CA . GLY A 1 87 ? 8.855 4.197 -16.216 1.00 81.75 87 GLY A CA 1
ATOM 700 C C . GLY A 1 87 ? 8.412 3.858 -14.784 1.00 81.75 87 GLY A C 1
ATOM 701 O O . GLY A 1 87 ? 7.327 3.298 -14.593 1.00 81.75 87 GLY A O 1
ATOM 702 N N . PRO A 1 88 ? 9.163 4.289 -13.750 1.00 85.75 88 PRO A N 1
ATOM 703 C CA . PRO A 1 88 ? 8.847 4.014 -12.342 1.00 85.75 88 PRO A CA 1
ATOM 704 C C . PRO A 1 88 ? 7.414 4.391 -11.926 1.00 85.75 88 PRO A C 1
ATOM 706 O O . PRO A 1 88 ? 6.854 3.819 -10.997 1.00 85.75 88 PRO A O 1
ATOM 709 N N . ASN A 1 89 ? 6.805 5.349 -12.624 1.00 89.19 89 ASN A N 1
ATOM 710 C CA . ASN A 1 89 ? 5.491 5.902 -12.305 1.00 89.19 89 ASN A CA 1
ATOM 711 C C . ASN A 1 89 ? 4.358 5.338 -13.190 1.00 89.19 89 ASN A C 1
ATOM 713 O O . ASN A 1 89 ? 3.250 5.871 -13.170 1.00 89.19 89 ASN A O 1
ATOM 717 N N . CYS A 1 90 ? 4.601 4.285 -13.983 1.00 90.44 90 CYS A N 1
ATOM 718 C CA . CYS A 1 90 ? 3.607 3.746 -14.924 1.00 90.44 90 CYS A CA 1
ATOM 719 C C . CYS A 1 90 ? 2.311 3.255 -14.246 1.00 90.44 90 CYS A C 1
ATOM 721 O O . CYS A 1 90 ? 1.244 3.304 -14.858 1.00 90.44 90 CYS A O 1
ATOM 723 N N . PHE A 1 91 ? 2.370 2.883 -12.963 1.00 93.62 91 PHE A N 1
ATOM 724 C CA . PHE A 1 91 ? 1.210 2.456 -12.174 1.00 93.62 91 PHE A CA 1
ATOM 725 C C . PHE A 1 91 ? 0.626 3.541 -11.254 1.00 93.62 91 PHE A C 1
ATOM 727 O O . PHE A 1 91 ? -0.347 3.272 -10.553 1.00 93.62 91 PHE A O 1
ATOM 734 N N . ASP A 1 92 ? 1.144 4.777 -11.260 1.00 93.00 92 ASP A N 1
ATOM 735 C CA . ASP A 1 92 ? 0.776 5.825 -10.289 1.00 93.00 92 ASP A CA 1
ATOM 736 C C . ASP A 1 92 ? -0.727 6.082 -10.199 1.00 93.00 92 ASP A C 1
ATOM 738 O O . ASP A 1 92 ? -1.271 6.266 -9.109 1.00 93.00 92 ASP A O 1
ATOM 742 N N . ARG A 1 93 ? -1.410 6.113 -11.346 1.00 94.31 93 ARG A N 1
ATOM 743 C CA . ARG A 1 93 ? -2.851 6.369 -11.383 1.00 94.31 93 ARG A CA 1
ATOM 744 C C . ARG A 1 93 ? -3.629 5.246 -10.704 1.00 94.31 93 ARG A C 1
ATOM 746 O O . ARG A 1 93 ? -4.474 5.529 -9.863 1.00 94.31 93 ARG A O 1
ATOM 753 N N . ALA A 1 94 ? -3.339 3.996 -11.058 1.00 96.06 94 ALA A N 1
ATOM 754 C CA . ALA A 1 94 ? -3.989 2.834 -10.461 1.00 96.06 94 ALA A CA 1
ATOM 755 C C . ALA A 1 94 ? -3.652 2.729 -8.968 1.00 96.06 94 ALA A C 1
ATOM 757 O O . ALA A 1 94 ? -4.542 2.557 -8.141 1.00 96.06 94 ALA A O 1
ATOM 758 N N . GLN A 1 95 ? -2.385 2.937 -8.608 1.00 95.69 95 GLN A N 1
ATOM 759 C CA . GLN A 1 95 ? -1.935 2.894 -7.224 1.00 95.69 95 GLN A CA 1
ATOM 760 C C . GLN A 1 95 ? -2.626 3.951 -6.351 1.00 95.69 95 GLN A C 1
ATOM 762 O O . GLN A 1 95 ? -3.035 3.635 -5.238 1.00 95.69 95 GLN A O 1
ATOM 767 N N . LYS A 1 96 ? -2.809 5.182 -6.851 1.00 95.12 96 LYS A N 1
ATOM 768 C CA . LYS A 1 96 ? -3.557 6.236 -6.141 1.00 95.12 96 LYS A CA 1
ATOM 769 C C . LYS A 1 96 ? -5.026 5.873 -5.935 1.00 95.12 96 LYS A C 1
ATOM 771 O O . LYS A 1 96 ? -5.568 6.164 -4.875 1.00 95.12 96 LYS A O 1
ATOM 776 N N . LEU A 1 97 ? -5.660 5.240 -6.924 1.00 96.81 97 LEU A N 1
ATOM 777 C CA . LEU A 1 97 ? -7.049 4.789 -6.803 1.00 96.81 97 LEU A CA 1
ATOM 778 C C . LEU A 1 97 ? -7.191 3.713 -5.726 1.00 96.81 97 LEU A C 1
ATOM 780 O O . LEU A 1 97 ? -8.064 3.825 -4.875 1.00 96.81 97 LEU A O 1
ATOM 784 N N . ILE A 1 98 ? -6.304 2.717 -5.730 1.00 96.56 98 ILE A N 1
ATOM 785 C CA . ILE A 1 98 ? -6.318 1.633 -4.742 1.00 96.56 98 ILE A CA 1
ATOM 786 C C . ILE A 1 98 ? -5.957 2.141 -3.341 1.00 96.56 98 ILE A C 1
ATOM 788 O O . ILE A 1 98 ? -6.609 1.769 -2.370 1.00 96.56 98 ILE A O 1
ATOM 792 N N . TYR A 1 99 ? -4.989 3.054 -3.227 1.00 94.50 99 TYR A N 1
ATOM 793 C CA . TYR A 1 99 ? -4.690 3.727 -1.961 1.00 94.50 99 TYR A CA 1
ATOM 794 C C . TYR A 1 99 ? -5.923 4.461 -1.420 1.00 94.50 99 TYR A C 1
ATOM 796 O O . TYR A 1 99 ? -6.312 4.234 -0.280 1.00 94.50 99 TYR A O 1
ATOM 804 N N . GLY A 1 100 ? -6.573 5.287 -2.248 1.00 94.31 100 GLY A N 1
ATOM 805 C CA . GLY A 1 100 ? -7.772 6.022 -1.848 1.00 94.31 100 GLY A CA 1
ATOM 806 C C . GLY A 1 100 ? -8.941 5.101 -1.494 1.00 94.31 100 GLY A C 1
ATOM 807 O O . GLY A 1 100 ? -9.656 5.373 -0.535 1.00 94.31 100 GLY A O 1
ATOM 808 N N . LEU A 1 101 ? -9.119 3.994 -2.218 1.00 95.50 101 LEU A N 1
ATOM 809 C CA . LEU A 1 101 ? -10.114 2.972 -1.891 1.00 95.50 101 LEU A CA 1
ATOM 810 C C . LEU A 1 101 ? -9.877 2.412 -0.483 1.00 95.50 101 LEU A C 1
ATOM 812 O O . LEU A 1 101 ? -10.789 2.420 0.342 1.00 95.50 101 LEU A O 1
ATOM 816 N N . MET A 1 102 ? -8.646 1.985 -0.188 1.00 94.50 102 MET A N 1
ATOM 817 C CA . MET A 1 102 ? -8.311 1.432 1.124 1.00 94.50 102 MET A CA 1
ATOM 818 C C . MET A 1 102 ? -8.409 2.478 2.240 1.00 94.50 102 MET A C 1
ATOM 820 O O . MET A 1 102 ? -8.935 2.184 3.311 1.00 94.50 102 MET A O 1
ATOM 824 N N . GLU A 1 103 ? -7.939 3.704 1.992 1.00 93.31 103 GLU A N 1
ATOM 825 C CA . GLU A 1 103 ? -7.931 4.805 2.967 1.00 93.31 103 GLU A CA 1
ATOM 826 C C . GLU A 1 103 ? -9.332 5.212 3.406 1.00 93.31 103 GLU A C 1
ATOM 828 O O . GLU A 1 103 ? -9.541 5.539 4.574 1.00 93.31 103 GLU A O 1
ATOM 833 N N . ASN A 1 104 ? -10.292 5.167 2.486 1.00 93.06 104 ASN A N 1
ATOM 834 C CA . ASN A 1 104 ? -11.648 5.630 2.745 1.00 93.06 104 ASN A CA 1
ATOM 835 C C . ASN A 1 104 ? -12.616 4.513 3.160 1.00 93.06 104 ASN A C 1
ATOM 837 O O . ASN A 1 104 ? -13.686 4.832 3.676 1.00 93.06 104 ASN A O 1
ATOM 841 N N . ASP A 1 105 ? -12.265 3.236 2.973 1.00 94.25 105 ASP A N 1
ATOM 842 C CA . ASP A 1 105 ? -13.143 2.109 3.318 1.00 94.25 105 ASP A CA 1
ATOM 843 C C . ASP A 1 105 ? -12.534 1.149 4.352 1.00 94.25 105 ASP A C 1
ATOM 845 O O . ASP A 1 105 ? -12.896 1.181 5.533 1.00 94.25 105 ASP A O 1
ATOM 849 N N . CYS A 1 106 ? -11.611 0.281 3.936 1.00 93.44 106 CYS A N 1
ATOM 850 C CA . CYS A 1 106 ? -11.165 -0.828 4.777 1.00 93.44 106 CYS A CA 1
ATOM 851 C C . CYS A 1 106 ? -10.205 -0.394 5.893 1.00 93.44 106 CYS A C 1
ATOM 853 O O . CYS A 1 106 ? -10.235 -0.976 6.974 1.00 93.44 106 CYS A O 1
ATOM 855 N N . TYR A 1 107 ? -9.410 0.665 5.713 1.00 91.50 107 TYR A N 1
ATOM 856 C CA . TYR A 1 107 ? -8.469 1.131 6.737 1.00 91.50 107 TYR A CA 1
ATOM 857 C C . TYR A 1 107 ? -9.163 1.741 7.979 1.00 91.50 107 TYR A C 1
ATOM 859 O O . TYR A 1 107 ? -8.833 1.353 9.103 1.00 91.50 107 TYR A O 1
ATOM 867 N N . PRO A 1 108 ? -10.198 2.600 7.857 1.00 91.12 108 PRO A N 1
ATOM 868 C CA . PRO A 1 108 ? -10.990 3.036 9.009 1.00 91.12 108 PRO A CA 1
ATOM 869 C C . PRO A 1 108 ? -11.704 1.888 9.737 1.00 91.12 108 PRO A C 1
ATOM 871 O O . PRO A 1 108 ? -11.873 1.946 10.959 1.00 91.12 108 PRO A O 1
ATOM 874 N N . ARG A 1 109 ? -12.140 0.855 9.000 1.00 93.44 109 ARG A N 1
ATOM 875 C CA . ARG A 1 109 ? -12.770 -0.350 9.567 1.00 93.44 109 ARG A CA 1
ATOM 876 C C . ARG A 1 109 ? -11.739 -1.215 10.293 1.00 93.44 109 ARG A C 1
ATOM 878 O O . ARG A 1 109 ? -11.986 -1.611 11.431 1.00 93.44 109 ARG A O 1
ATOM 885 N N . PHE A 1 110 ? -10.545 -1.371 9.727 1.00 90.94 110 PHE A N 1
ATOM 886 C CA . PHE A 1 110 ? -9.403 -2.022 10.362 1.00 90.94 110 PHE A CA 1
ATOM 887 C C . PHE A 1 110 ? -9.059 -1.403 11.722 1.00 90.94 110 PHE A C 1
ATOM 889 O O . PHE A 1 110 ? -8.962 -2.127 12.710 1.00 90.94 110 PHE A O 1
ATOM 896 N N . LEU A 1 111 ? -8.974 -0.073 11.829 1.00 87.81 111 LEU A N 1
ATOM 897 C CA . LEU A 1 111 ? -8.679 0.608 13.103 1.00 87.81 111 LEU A CA 1
ATOM 898 C C . LEU A 1 111 ? -9.744 0.371 14.195 1.00 87.81 111 LEU A C 1
ATOM 900 O O . LEU A 1 111 ? -9.487 0.580 15.383 1.00 87.81 111 LEU A O 1
ATOM 904 N N . LYS A 1 112 ? -10.949 -0.065 13.816 1.00 89.12 112 LYS A N 1
ATOM 905 C CA . LYS A 1 112 ? -12.050 -0.407 14.733 1.00 89.12 112 LYS A CA 1
ATOM 906 C C . LYS A 1 112 ? -12.216 -1.915 14.936 1.00 89.12 112 LYS A C 1
ATOM 908 O O . LYS A 1 112 ? -12.978 -2.316 15.809 1.00 89.12 112 LYS A O 1
ATOM 913 N N . SER A 1 113 ? -11.529 -2.729 14.142 1.00 90.69 113 SER A N 1
ATOM 914 C CA . SER A 1 113 ? -11.656 -4.184 14.141 1.00 90.69 113 SER A CA 1
ATOM 915 C C . SER A 1 113 ? -11.126 -4.819 15.427 1.00 90.69 113 SER A C 1
ATOM 917 O O . SER A 1 113 ? -10.215 -4.295 16.076 1.00 90.69 113 SER A O 1
ATOM 919 N N . GLU A 1 114 ? -11.658 -5.992 15.771 1.00 89.94 114 GLU A N 1
ATOM 920 C CA . GLU A 1 114 ? -11.217 -6.758 16.941 1.00 89.94 114 GLU A CA 1
ATOM 921 C C . GLU A 1 114 ? -9.731 -7.123 16.866 1.00 89.94 114 GLU A C 1
ATOM 923 O O . GLU A 1 114 ? -9.036 -7.051 17.879 1.00 89.94 114 GLU A O 1
ATOM 928 N N . ILE A 1 115 ? -9.219 -7.435 15.669 1.00 86.56 115 ILE A N 1
ATOM 929 C CA . ILE A 1 115 ? -7.805 -7.773 15.472 1.00 86.56 115 ILE A CA 1
ATOM 930 C C . ILE A 1 115 ? -6.892 -6.598 15.851 1.00 86.56 115 ILE A C 1
ATOM 932 O O . ILE A 1 115 ? -5.897 -6.794 16.547 1.00 86.56 115 ILE A O 1
ATOM 936 N N . TYR A 1 116 ? -7.259 -5.361 15.499 1.00 84.19 116 TYR A N 1
ATOM 937 C CA . TYR A 1 116 ? -6.489 -4.178 15.887 1.00 84.19 116 TYR A CA 1
ATOM 938 C C . TYR A 1 116 ? -6.651 -3.834 17.375 1.00 84.19 116 TYR A C 1
ATOM 940 O O . TYR A 1 116 ? -5.666 -3.538 18.055 1.00 84.19 116 TYR A O 1
ATOM 948 N N . GLN A 1 117 ? -7.869 -3.924 17.920 1.00 85.75 117 GLN A N 1
ATOM 949 C CA . GLN A 1 117 ? -8.109 -3.667 19.346 1.00 85.75 117 GLN A CA 1
ATOM 950 C C . GLN A 1 117 ? -7.368 -4.668 20.244 1.00 85.75 117 GLN A C 1
ATOM 952 O O . GLN A 1 117 ? -6.744 -4.267 21.230 1.00 85.75 117 GLN A O 1
ATOM 957 N N . ALA A 1 118 ? -7.345 -5.951 19.872 1.00 84.06 118 ALA A N 1
ATOM 958 C CA . ALA A 1 118 ? -6.593 -6.984 20.578 1.00 84.06 118 ALA A CA 1
ATOM 959 C C . ALA A 1 118 ? -5.087 -6.673 20.620 1.00 84.06 118 ALA A C 1
ATOM 961 O O . ALA A 1 118 ? -4.448 -6.850 21.661 1.00 84.06 118 ALA A O 1
ATOM 962 N N . LEU A 1 119 ? -4.521 -6.138 19.531 1.00 78.06 119 LEU A N 1
ATOM 963 C CA . LEU A 1 119 ? -3.124 -5.692 19.498 1.00 78.06 119 LEU A CA 1
ATOM 964 C C . LEU A 1 119 ? -2.874 -4.506 20.435 1.00 78.06 119 LEU A C 1
ATOM 966 O O . LEU A 1 119 ? -1.883 -4.504 21.171 1.00 78.06 119 LEU A O 1
ATOM 970 N N . LEU A 1 120 ? -3.781 -3.523 20.464 1.00 77.44 120 LEU A N 1
ATOM 971 C CA . LEU A 1 120 ? -3.682 -2.386 21.384 1.00 77.44 120 LEU A CA 1
ATOM 972 C C . LEU A 1 120 ? -3.739 -2.829 22.850 1.00 77.44 120 LEU A C 1
ATOM 974 O O . LEU A 1 120 ? -2.975 -2.333 23.682 1.00 77.44 120 LEU A O 1
ATOM 978 N N . GLU A 1 121 ? -4.627 -3.762 23.190 1.00 80.88 121 GLU A N 1
ATOM 979 C CA . GLU A 1 121 ? -4.709 -4.320 24.540 1.00 80.88 121 GLU A CA 1
ATOM 980 C C . GLU A 1 121 ? -3.467 -5.119 24.923 1.00 80.88 121 GLU A C 1
ATOM 982 O O . GLU A 1 121 ? -2.962 -4.992 26.044 1.00 80.88 121 GLU A O 1
ATOM 987 N N . TYR A 1 122 ? -2.970 -5.942 24.001 1.00 74.88 122 TYR A N 1
ATOM 988 C CA . TYR A 1 122 ? -1.768 -6.732 24.210 1.00 74.88 122 TYR A CA 1
ATOM 989 C C . TYR A 1 122 ? -0.554 -5.831 24.475 1.00 74.88 122 TYR A C 1
ATOM 991 O O . TYR A 1 122 ? 0.183 -6.069 25.433 1.00 74.88 122 TYR A O 1
ATOM 999 N N . SER A 1 123 ? -0.405 -4.739 23.718 1.00 68.56 123 SER A N 1
ATOM 1000 C CA . SER A 1 123 ? 0.638 -3.730 23.940 1.00 68.56 123 SER A CA 1
ATOM 1001 C C . SER A 1 123 ? 0.549 -3.085 25.336 1.00 68.56 123 SER A C 1
ATOM 1003 O O . SER A 1 123 ? 1.533 -3.052 26.083 1.00 68.56 123 SER A O 1
ATOM 1005 N N . LYS A 1 124 ? -0.649 -2.647 25.756 1.00 69.88 124 LYS A N 1
ATOM 1006 C CA . LYS A 1 124 ? -0.879 -2.020 27.077 1.00 69.88 124 LYS A CA 1
ATOM 1007 C C . LYS A 1 124 ? -0.532 -2.940 28.254 1.00 69.88 124 LYS A C 1
ATOM 1009 O O . LYS A 1 124 ? -0.062 -2.475 29.289 1.00 69.88 124 LYS A O 1
ATOM 1014 N N . LYS A 1 125 ? -0.758 -4.251 28.122 1.00 66.94 125 LYS A N 1
ATOM 1015 C CA . LYS A 1 125 ? -0.449 -5.235 29.179 1.00 66.94 125 LYS A CA 1
ATOM 1016 C C . LYS A 1 125 ? 1.058 -5.427 29.386 1.00 66.94 125 LYS A C 1
ATOM 1018 O O . LYS A 1 125 ? 1.468 -5.852 30.466 1.00 66.94 125 LYS A O 1
ATOM 1023 N N . GLN A 1 126 ? 1.877 -5.103 28.387 1.00 60.03 126 GLN A N 1
ATOM 1024 C CA . GLN A 1 126 ? 3.328 -5.287 28.441 1.00 60.03 126 GLN A CA 1
ATOM 1025 C C . GLN A 1 126 ? 4.058 -4.047 28.968 1.00 60.03 126 GLN A C 1
ATOM 1027 O O . GLN A 1 126 ? 5.023 -4.191 29.716 1.00 60.03 126 GLN A O 1
ATOM 1032 N N . THR A 1 127 ? 3.549 -2.838 28.709 1.00 55.09 127 THR A N 1
ATOM 1033 C CA . THR A 1 127 ? 4.079 -1.605 29.324 1.00 55.09 127 THR A CA 1
ATOM 1034 C C . THR A 1 127 ? 3.890 -1.568 30.847 1.00 55.09 127 THR A C 1
ATOM 1036 O O . THR A 1 127 ? 4.681 -0.943 31.547 1.00 55.09 127 THR A O 1
ATOM 1039 N N . GLY A 1 128 ? 2.903 -2.296 31.385 1.00 48.81 128 GLY A N 1
ATOM 1040 C CA . GLY A 1 128 ? 2.661 -2.416 32.830 1.00 48.81 128 GLY A CA 1
ATOM 1041 C C . GLY A 1 128 ? 3.543 -3.426 33.583 1.00 48.81 128 GLY A C 1
ATOM 1042 O O . GLY A 1 128 ? 3.558 -3.406 34.814 1.00 48.81 128 GLY A O 1
ATOM 1043 N N . LYS A 1 129 ? 4.285 -4.309 32.894 1.00 47.12 129 LYS A N 1
ATOM 1044 C CA . LYS A 1 129 ? 5.139 -5.325 33.548 1.00 47.12 129 LYS A CA 1
ATOM 1045 C C . LYS A 1 129 ? 6.546 -4.827 33.896 1.00 47.12 129 LYS A C 1
ATOM 1047 O O . LYS A 1 129 ? 7.191 -5.419 34.755 1.00 47.12 129 LYS A O 1
ATOM 1052 N N . THR A 1 130 ? 6.985 -3.701 33.334 1.00 45.47 130 THR A N 1
ATOM 1053 C CA . THR A 1 130 ? 8.300 -3.088 33.609 1.00 45.47 130 THR A CA 1
ATOM 1054 C C . THR A 1 130 ? 8.245 -2.062 34.752 1.00 45.47 130 THR A C 1
ATOM 1056 O O . THR A 1 130 ? 8.970 -1.084 34.737 1.00 45.47 130 THR A O 1
ATOM 1059 N N . VAL A 1 131 ? 7.372 -2.211 35.755 1.00 45.44 131 VAL A N 1
ATOM 1060 C CA . VAL A 1 131 ? 7.432 -1.377 36.983 1.00 45.44 131 VAL A CA 1
ATOM 1061 C C . VAL A 1 131 ? 7.031 -2.184 38.222 1.00 45.44 131 VAL A C 1
ATOM 1063 O O . VAL A 1 131 ? 6.356 -1.672 39.101 1.00 45.44 131 VAL A O 1
ATOM 1066 N N . ARG A 1 132 ? 7.377 -3.473 38.328 1.00 43.72 132 ARG A N 1
ATOM 1067 C CA . ARG A 1 132 ? 7.212 -4.219 39.595 1.00 43.72 132 ARG A CA 1
ATOM 1068 C C . ARG A 1 132 ? 8.279 -5.295 39.775 1.00 43.72 132 ARG A C 1
ATOM 1070 O O . ARG A 1 132 ? 7.962 -6.477 39.797 1.00 43.72 132 ARG A O 1
ATOM 1077 N N . THR A 1 133 ? 9.529 -4.889 39.979 1.00 39.59 133 THR A N 1
ATOM 1078 C CA . THR A 1 133 ? 10.520 -5.741 40.654 1.00 39.59 133 THR A CA 1
ATOM 1079 C C . THR A 1 133 ? 11.411 -4.916 41.580 1.00 39.59 133 THR A C 1
ATOM 1081 O O . THR A 1 133 ? 12.195 -4.105 41.104 1.00 39.59 133 THR A O 1
ATOM 1084 N N . HIS A 1 134 ? 11.281 -5.221 42.880 1.00 41.66 134 HIS A N 1
ATOM 1085 C CA . HIS A 1 134 ? 12.191 -4.974 44.012 1.00 41.66 134 HIS A CA 1
ATOM 1086 C C . HIS A 1 134 ? 12.449 -3.505 44.410 1.00 41.66 134 HIS A C 1
ATOM 1088 O O . HIS A 1 134 ? 12.900 -2.704 43.612 1.00 41.66 134 HIS A O 1
ATOM 1094 N N . THR A 1 135 ? 12.198 -3.077 45.651 1.00 39.41 135 THR A N 1
ATOM 1095 C CA . THR A 1 135 ? 12.631 -3.714 46.905 1.00 39.41 135 THR A CA 1
ATOM 1096 C C . THR A 1 135 ? 11.613 -3.546 48.045 1.00 39.41 135 THR A C 1
ATOM 1098 O O . THR A 1 135 ? 11.290 -2.443 48.474 1.00 39.41 135 THR A O 1
ATOM 1101 N N . GLY A 1 136 ? 11.135 -4.675 48.571 1.00 36.22 136 GLY A N 1
ATOM 1102 C CA . GLY A 1 136 ? 10.557 -4.764 49.908 1.00 36.22 136 GLY A CA 1
ATOM 1103 C C . GLY A 1 136 ? 11.641 -5.176 50.906 1.00 36.22 136 GLY A C 1
ATOM 1104 O O . GLY A 1 136 ? 12.349 -6.150 50.666 1.00 36.22 136 GLY A O 1
ATOM 1105 N N . SER A 1 137 ? 11.750 -4.382 51.969 1.00 42.12 137 SER A N 1
ATOM 1106 C CA . SER A 1 137 ? 12.095 -4.703 53.359 1.00 42.12 137 SER A CA 1
ATOM 1107 C C . SER A 1 137 ? 13.104 -5.819 53.664 1.00 42.12 137 SER A C 1
ATOM 1109 O O . SER A 1 137 ? 12.833 -7.001 53.463 1.00 42.12 137 SER A O 1
ATOM 1111 N N . LYS A 1 138 ? 14.169 -5.454 54.387 1.00 47.03 138 LYS A N 1
ATOM 1112 C CA . LYS A 1 138 ? 14.628 -6.255 55.527 1.00 47.03 138 LYS A CA 1
ATOM 1113 C C . LYS A 1 138 ? 14.776 -5.366 56.758 1.00 47.03 138 LYS A C 1
ATOM 1115 O O . LYS A 1 138 ? 15.457 -4.344 56.708 1.00 47.03 138 LYS A O 1
ATOM 1120 N N . SER A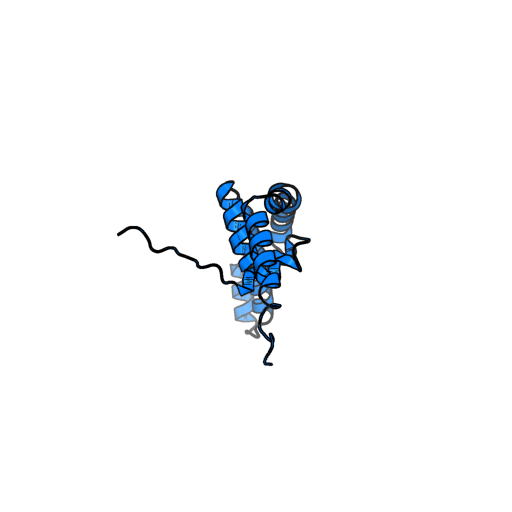 1 139 ? 14.039 -5.772 57.787 1.00 42.56 139 SER A N 1
ATOM 1121 C CA . SER A 1 139 ? 14.244 -5.475 59.203 1.00 42.56 139 SER A CA 1
ATOM 1122 C C . SER A 1 139 ? 15.542 -6.088 59.716 1.00 42.56 139 SER A C 1
ATOM 1124 O O . SER A 1 139 ? 16.028 -7.048 59.070 1.00 42.56 139 SER A O 1
#

Radius of gyration: 21.81 Å; chains: 1; bounding box: 40×42×86 Å